Protein AF-A0A6V7TT77-F1 (afdb_monomer)

pLDDT: mean 76.3, std 15.0, range [29.64, 92.88]

Secondary structure (DSSP, 8-state):
-----------EEEEEEESPPPS----------EEEEEETTS--EEEEES-HHHHHHHTHHHHHHHHHHTT-SSSSTTS---PPP--TTS-PPPHHHHHHHHHHHHHHHHHHHHHS----TTS-HHHHHHHHHH-HHHHHHHHHHHTT-

Radius of gyration: 26.4 Å; Cα contacts (8 Å, |Δi|>4): 91; chains: 1; bounding box: 63×56×56 Å

Sequence (149 aa):
MYTEEYFYPRQFYIIKIGPKFGNDTQVDEIDIQYIVVTDASKLSLTVYAREAMLFFKKYNKEVMDFLREKGFGGKLFWNSPKPIYQGNDCDWPSEREVFARRVLKNYEHNKKEAARPTTNITQTPSEAFAEIMKNPQQAIQQLMQQNFN

Mean predicted aligned error: 15.68 Å

Organism: Meloidogyne enterolobii (NCBI:txid390850)

Structure (mmCIF, N/CA/C/O backbone):
data_AF-A0A6V7TT77-F1
#
_entry.id   AF-A0A6V7TT77-F1
#
loop_
_atom_site.group_PDB
_atom_site.id
_atom_site.type_symbol
_atom_site.label_atom_id
_atom_site.label_alt_id
_atom_site.label_comp_id
_atom_site.label_asym_id
_atom_site.label_entity_id
_atom_site.label_seq_id
_atom_site.pdbx_PDB_ins_code
_atom_site.Cartn_x
_atom_site.Cartn_y
_atom_site.Cartn_z
_atom_site.occupancy
_atom_site.B_iso_or_equiv
_atom_site.auth_seq_id
_atom_site.auth_comp_id
_atom_site.auth_asym_id
_atom_site.auth_atom_id
_atom_site.pdbx_PDB_model_num
ATOM 1 N N . MET A 1 1 ? 12.317 -0.403 -3.338 1.00 29.64 1 MET A N 1
ATOM 2 C CA . MET A 1 1 ? 13.145 -1.628 -3.312 1.00 29.64 1 MET A CA 1
ATOM 3 C C . MET A 1 1 ? 12.615 -2.581 -4.375 1.00 29.64 1 MET A C 1
ATOM 5 O O . MET A 1 1 ? 11.569 -3.178 -4.174 1.00 29.64 1 MET A O 1
ATOM 9 N N . TYR A 1 2 ? 13.276 -2.634 -5.532 1.00 34.88 2 TYR A N 1
ATOM 10 C CA . TYR A 1 2 ? 13.025 -3.632 -6.575 1.00 34.88 2 TYR A CA 1
ATOM 11 C C . TYR A 1 2 ? 14.181 -4.626 -6.502 1.00 34.88 2 TYR A C 1
ATOM 13 O O . TYR A 1 2 ? 15.273 -4.322 -6.969 1.00 34.88 2 TYR A O 1
ATOM 21 N N . THR A 1 3 ? 13.983 -5.758 -5.834 1.00 42.41 3 THR A N 1
ATOM 22 C CA . THR A 1 3 ? 14.979 -6.833 -5.786 1.00 42.41 3 THR A CA 1
ATOM 23 C C . THR A 1 3 ? 14.665 -7.836 -6.885 1.00 42.41 3 THR A C 1
ATOM 25 O O . THR A 1 3 ? 13.576 -8.407 -6.925 1.00 42.41 3 THR A O 1
ATOM 28 N N . GLU A 1 4 ? 15.615 -8.010 -7.798 1.00 49.09 4 GLU A N 1
ATOM 29 C CA . GLU A 1 4 ? 15.568 -8.906 -8.955 1.00 49.09 4 GLU A CA 1
ATOM 30 C C . GLU A 1 4 ? 15.755 -10.389 -8.583 1.00 49.09 4 GLU A C 1
ATOM 32 O O . GLU A 1 4 ? 16.522 -11.106 -9.219 1.00 49.09 4 GLU A O 1
ATOM 37 N N . GLU A 1 5 ? 15.053 -10.885 -7.568 1.00 44.53 5 GLU A N 1
ATOM 38 C CA . GLU A 1 5 ? 15.157 -12.291 -7.169 1.00 44.53 5 GLU A CA 1
ATOM 39 C C . GLU A 1 5 ? 13.934 -13.081 -7.632 1.00 44.53 5 GLU A C 1
ATOM 41 O O . GLU A 1 5 ? 12.814 -12.816 -7.205 1.00 44.53 5 GLU A O 1
ATOM 46 N N . TYR A 1 6 ? 14.184 -14.034 -8.538 1.00 43.12 6 TYR A N 1
ATOM 47 C CA . TYR A 1 6 ? 13.337 -15.174 -8.903 1.00 43.12 6 TYR A CA 1
ATOM 48 C C . TYR A 1 6 ? 11.823 -14.931 -8.815 1.00 43.12 6 TYR A C 1
ATOM 50 O O . TYR A 1 6 ? 11.177 -15.154 -7.791 1.00 43.12 6 TYR A O 1
ATOM 58 N N . PHE A 1 7 ? 11.244 -14.561 -9.957 1.00 43.94 7 PHE A N 1
ATOM 59 C CA . PHE A 1 7 ? 9.804 -14.471 -10.181 1.00 43.94 7 PHE A CA 1
ATOM 60 C C . PHE A 1 7 ? 9.162 -15.873 -10.194 1.00 43.94 7 PHE A C 1
ATOM 62 O O . PHE A 1 7 ? 8.643 -16.329 -11.206 1.00 43.94 7 PHE A O 1
ATOM 69 N N . TYR A 1 8 ? 9.180 -16.588 -9.068 1.00 47.91 8 TYR A N 1
ATOM 70 C CA . TYR A 1 8 ? 8.046 -17.456 -8.780 1.00 47.91 8 TYR A CA 1
ATOM 71 C C . TYR A 1 8 ? 6.896 -16.512 -8.445 1.00 47.91 8 TYR A C 1
ATOM 73 O O . TYR A 1 8 ? 7.074 -15.680 -7.549 1.00 47.91 8 TYR A O 1
ATOM 81 N N . PRO A 1 9 ? 5.749 -16.573 -9.144 1.00 58.09 9 PRO A N 1
ATOM 82 C CA . PRO A 1 9 ? 4.607 -15.749 -8.793 1.00 58.09 9 PRO A CA 1
ATOM 83 C C . PRO A 1 9 ? 4.169 -16.161 -7.388 1.00 58.09 9 PRO A C 1
ATOM 85 O O . PRO A 1 9 ? 3.432 -17.131 -7.210 1.00 58.09 9 PRO A O 1
ATOM 88 N N . ARG A 1 10 ? 4.678 -15.468 -6.361 1.00 59.69 10 ARG A N 1
ATOM 89 C CA . ARG A 1 10 ? 4.181 -15.629 -5.001 1.00 59.69 10 ARG A CA 1
ATOM 90 C C . ARG A 1 10 ? 2.700 -15.304 -5.082 1.00 59.69 10 ARG A C 1
ATOM 92 O O . ARG A 1 10 ? 2.317 -14.223 -5.520 1.00 59.69 10 ARG A O 1
ATOM 99 N N . GLN A 1 11 ? 1.870 -16.282 -4.744 1.00 71.75 11 GLN A N 1
ATOM 100 C CA . GLN A 1 11 ? 0.433 -16.081 -4.715 1.00 71.75 11 GLN A CA 1
ATOM 101 C C . GLN A 1 11 ? 0.132 -15.106 -3.581 1.00 71.75 11 GLN A C 1
ATOM 103 O O . GLN A 1 11 ? 0.439 -15.369 -2.415 1.00 71.75 11 GLN A O 1
ATOM 108 N N . PHE A 1 12 ? -0.426 -13.964 -3.956 1.00 81.81 12 PHE A N 1
ATOM 109 C CA . PHE A 1 12 ? -0.829 -12.915 -3.043 1.00 81.81 12 PHE A CA 1
ATOM 110 C C . PHE A 1 12 ? -2.352 -12.831 -3.033 1.00 81.81 12 PHE A C 1
ATOM 112 O O . PHE A 1 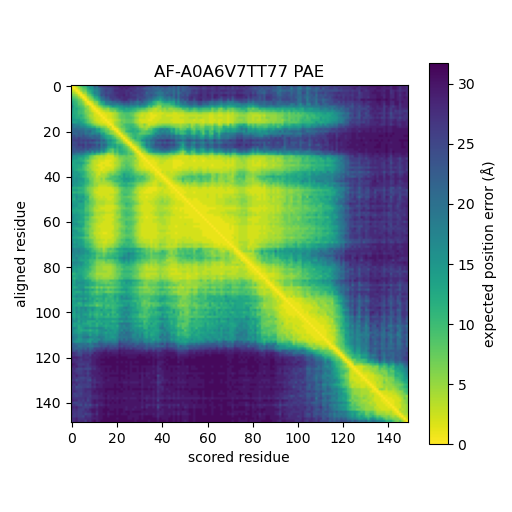12 ? -2.988 -12.857 -4.086 1.00 81.81 12 PHE A O 1
ATOM 119 N N . TYR A 1 13 ? -2.932 -12.710 -1.846 1.00 87.25 13 TYR A N 1
ATOM 120 C CA . TYR A 1 13 ? -4.369 -12.578 -1.653 1.00 87.25 13 TYR A CA 1
ATOM 121 C C . TYR A 1 13 ? -4.689 -11.162 -1.183 1.00 87.25 13 TYR A C 1
ATOM 123 O O . TYR A 1 13 ? -4.158 -10.695 -0.174 1.00 87.25 13 TYR A O 1
ATOM 131 N N . ILE A 1 14 ? -5.565 -10.472 -1.912 1.00 89.06 14 ILE A N 1
ATOM 132 C CA . ILE A 1 14 ? -6.069 -9.154 -1.518 1.00 89.06 14 ILE A CA 1
ATOM 133 C C . ILE A 1 14 ? -7.177 -9.373 -0.490 1.00 89.06 14 ILE A C 1
ATOM 135 O O . ILE A 1 14 ? -8.190 -9.998 -0.791 1.00 89.06 14 ILE A O 1
ATOM 139 N N . ILE A 1 15 ? -6.982 -8.865 0.726 1.00 90.19 15 ILE A N 1
ATOM 140 C CA . ILE A 1 15 ? -7.923 -9.061 1.842 1.00 90.19 15 ILE A CA 1
ATOM 141 C C . ILE A 1 15 ? -8.731 -7.808 2.173 1.00 90.19 15 ILE A C 1
ATOM 143 O O . ILE A 1 15 ? -9.779 -7.896 2.809 1.00 90.19 15 ILE A O 1
ATOM 147 N N . LYS A 1 16 ? -8.244 -6.634 1.764 1.00 90.06 16 LYS A N 1
ATOM 148 C CA . LYS A 1 16 ? -8.948 -5.363 1.917 1.00 90.06 16 LYS A CA 1
ATOM 149 C C . LYS A 1 16 ? -8.524 -4.412 0.812 1.00 90.06 16 LYS A C 1
ATOM 151 O O . LYS A 1 16 ? -7.349 -4.338 0.462 1.00 90.06 16 LYS A O 1
ATOM 156 N N . ILE A 1 17 ? -9.494 -3.668 0.312 1.00 90.00 17 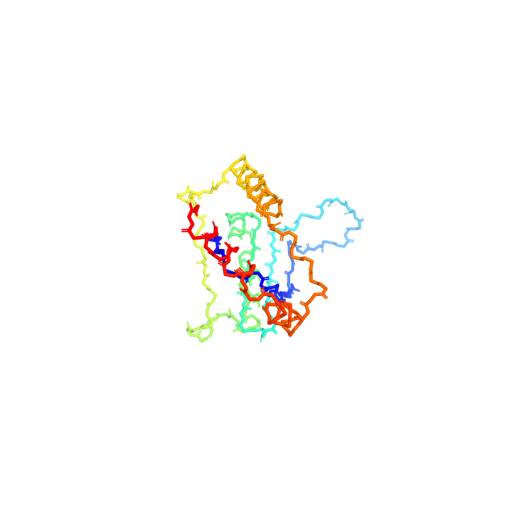ILE A N 1
ATOM 157 C CA . ILE A 1 17 ? -9.323 -2.586 -0.649 1.00 90.00 17 ILE A CA 1
ATOM 158 C C . ILE A 1 17 ? -10.026 -1.352 -0.093 1.00 90.00 17 ILE A C 1
ATOM 160 O O . ILE A 1 17 ? -11.004 -1.483 0.652 1.00 90.00 17 ILE A O 1
ATOM 164 N N . GLY A 1 18 ? -9.508 -0.167 -0.394 1.00 85.94 18 GLY A N 1
ATOM 165 C CA . GLY A 1 18 ? -10.138 1.072 0.032 1.00 85.94 18 GLY A CA 1
ATOM 166 C C . GLY A 1 18 ? -9.833 2.247 -0.890 1.00 85.94 18 GLY A C 1
ATOM 167 O O . GLY A 1 18 ? -8.875 2.181 -1.669 1.00 85.94 18 GLY A O 1
ATOM 168 N N . PRO A 1 19 ? -10.629 3.325 -0.792 1.00 79.75 19 PRO A N 1
ATOM 169 C CA . PRO A 1 19 ? -11.615 3.613 0.264 1.00 79.75 19 PRO A CA 1
ATOM 170 C C . PRO A 1 19 ? -12.951 2.845 0.135 1.00 79.75 19 PRO A C 1
ATOM 172 O O . PRO A 1 19 ? -13.213 2.210 -0.881 1.00 79.75 19 PRO A O 1
ATOM 175 N N . LYS A 1 20 ? -13.778 2.851 1.198 1.00 68.56 20 LYS A N 1
ATOM 176 C CA . LYS A 1 20 ? -15.104 2.199 1.208 1.00 68.56 20 LYS A CA 1
ATOM 177 C C . LYS A 1 20 ? -15.999 2.804 0.123 1.00 68.56 20 LYS A C 1
ATOM 179 O O . LYS A 1 20 ? -16.170 4.019 0.085 1.00 68.56 20 LYS A O 1
ATOM 184 N N . PHE A 1 21 ? -16.593 1.949 -0.701 1.00 64.44 21 PHE A N 1
ATOM 185 C CA . PHE A 1 21 ? -17.542 2.351 -1.735 1.00 64.44 21 PHE A CA 1
ATOM 186 C C . PHE A 1 21 ? -18.873 2.764 -1.095 1.00 64.44 21 PHE A C 1
ATOM 188 O O . PHE A 1 21 ? -19.382 2.063 -0.218 1.00 64.44 21 PHE A O 1
ATOM 195 N N . GLY A 1 22 ? -19.410 3.917 -1.499 1.00 60.19 22 GLY A N 1
ATOM 196 C CA . GLY A 1 22 ? -20.797 4.274 -1.206 1.00 60.19 22 GLY A CA 1
ATOM 197 C C . GLY A 1 22 ? -21.763 3.387 -1.997 1.00 60.19 22 GLY A C 1
ATOM 198 O O . GLY A 1 22 ? -21.368 2.752 -2.970 1.00 60.19 22 GLY A O 1
ATOM 199 N N . ASN A 1 23 ? -23.034 3.355 -1.591 1.00 60.12 23 ASN A N 1
ATOM 200 C CA . ASN A 1 23 ? -24.093 2.635 -2.314 1.00 60.12 23 ASN A CA 1
ATOM 201 C C . ASN A 1 23 ? -24.493 3.309 -3.643 1.00 60.12 23 ASN A C 1
ATOM 203 O O . ASN A 1 23 ? -25.394 2.816 -4.320 1.00 60.12 23 ASN A O 1
ATOM 207 N N . ASP A 1 24 ? -23.864 4.427 -4.009 1.00 64.38 24 ASP A N 1
ATOM 208 C CA . ASP A 1 24 ? -24.138 5.108 -5.266 1.00 64.38 24 ASP A CA 1
ATOM 209 C C . ASP A 1 24 ? -23.543 4.311 -6.429 1.00 64.38 24 ASP A C 1
ATOM 211 O O . ASP A 1 24 ? -22.334 4.190 -6.595 1.00 64.38 24 ASP A O 1
ATOM 215 N N . THR A 1 25 ? -24.429 3.769 -7.259 1.00 57.47 25 THR A N 1
ATOM 216 C CA . THR A 1 25 ? -24.144 3.029 -8.498 1.00 57.47 25 THR A CA 1
ATOM 217 C C . THR A 1 25 ? -23.602 3.904 -9.636 1.00 57.47 25 THR A C 1
ATOM 219 O O . THR A 1 25 ? -23.658 3.502 -10.798 1.00 57.47 25 THR A O 1
ATOM 222 N N . GLN A 1 26 ? -23.089 5.100 -9.342 1.00 57.69 26 GLN A N 1
ATOM 223 C CA . GLN A 1 26 ? -22.394 5.900 -10.343 1.00 57.69 26 GLN A CA 1
ATOM 224 C C . GLN A 1 26 ? -20.973 5.357 -10.469 1.00 57.69 26 GLN A C 1
ATOM 226 O O . GLN A 1 26 ? -20.176 5.404 -9.535 1.00 57.69 26 GLN A O 1
ATOM 231 N N . VAL A 1 27 ? -20.691 4.771 -11.632 1.00 56.47 27 VAL A N 1
ATOM 232 C CA . VAL A 1 27 ? -19.381 4.245 -12.043 1.00 56.47 27 VAL A CA 1
ATOM 233 C C . VAL A 1 27 ? -18.455 5.421 -12.380 1.00 56.47 27 VAL A C 1
ATOM 235 O O . VAL A 1 27 ? -17.822 5.454 -13.429 1.00 56.47 27 VAL A O 1
ATOM 238 N N . ASP A 1 28 ? -18.409 6.421 -11.508 1.00 53.56 28 ASP A N 1
ATOM 239 C CA . ASP A 1 28 ? -17.441 7.497 -11.602 1.00 53.56 28 ASP A CA 1
ATOM 240 C C . ASP A 1 28 ? -16.156 6.958 -10.974 1.00 53.56 28 ASP A C 1
ATOM 242 O O . ASP A 1 28 ? -16.093 6.695 -9.776 1.00 53.56 28 ASP A O 1
ATOM 246 N N . GLU A 1 29 ? -15.192 6.655 -11.845 1.00 58.88 29 GLU A N 1
ATOM 247 C CA . GLU A 1 29 ? -13.782 6.359 -11.569 1.00 58.88 29 GLU A CA 1
ATOM 248 C C . GLU A 1 29 ? -13.486 5.832 -10.155 1.00 58.88 29 GLU A C 1
ATOM 250 O O . GLU A 1 29 ? -13.174 6.574 -9.225 1.00 58.88 29 GLU A O 1
ATOM 255 N N . ILE A 1 30 ? -13.549 4.506 -10.002 1.00 60.88 30 ILE A N 1
ATOM 256 C CA . ILE A 1 30 ? -13.201 3.813 -8.759 1.00 60.88 30 ILE A CA 1
ATOM 257 C C . ILE A 1 30 ? -11.725 4.081 -8.415 1.00 60.88 30 ILE A C 1
ATOM 259 O O . ILE A 1 30 ? -10.811 3.379 -8.859 1.00 60.88 30 ILE A O 1
ATOM 263 N N . ASP A 1 31 ? -11.493 5.093 -7.585 1.00 75.25 31 ASP A N 1
ATOM 264 C CA . ASP A 1 31 ? -10.160 5.514 -7.174 1.00 75.25 31 ASP A CA 1
ATOM 265 C C . ASP A 1 31 ? -9.673 4.709 -5.960 1.00 75.25 31 ASP A C 1
ATOM 267 O O . ASP A 1 31 ? -9.803 5.095 -4.796 1.00 75.25 31 ASP A O 1
ATOM 271 N N . ILE A 1 32 ? -9.143 3.517 -6.241 1.00 85.44 32 ILE A N 1
ATOM 272 C CA . ILE A 1 32 ? -8.553 2.626 -5.234 1.00 85.44 32 ILE A CA 1
ATOM 273 C C . ILE A 1 32 ? -7.259 3.243 -4.709 1.00 85.44 32 ILE A C 1
ATOM 275 O O . ILE A 1 32 ? -6.240 3.225 -5.394 1.00 85.44 32 ILE A O 1
ATOM 279 N N . GLN A 1 33 ? -7.262 3.699 -3.464 1.00 90.50 33 GLN A N 1
ATOM 280 C CA . GLN A 1 33 ? -6.124 4.386 -2.856 1.00 90.50 33 GLN A CA 1
ATOM 281 C C . GLN A 1 33 ? -5.153 3.450 -2.141 1.00 90.50 33 GLN A C 1
ATOM 283 O O . GLN A 1 33 ? -3.953 3.727 -2.082 1.00 90.50 33 GLN A O 1
ATOM 288 N N . TYR A 1 34 ? -5.649 2.339 -1.596 1.00 92.31 34 TYR A N 1
ATOM 289 C CA . TYR A 1 34 ? -4.811 1.362 -0.911 1.00 92.31 34 TYR A CA 1
ATOM 290 C C . TYR A 1 34 ? -5.360 -0.059 -1.020 1.00 92.31 34 TYR A C 1
ATOM 292 O O . TYR A 1 34 ? -6.563 -0.285 -1.176 1.00 92.31 34 TYR A O 1
ATOM 300 N N . ILE A 1 35 ? -4.457 -1.025 -0.879 1.00 92.81 35 ILE A N 1
ATOM 301 C CA . ILE A 1 35 ? -4.763 -2.450 -0.780 1.00 92.81 35 ILE A CA 1
ATOM 302 C C . ILE A 1 35 ? -3.984 -3.065 0.380 1.00 92.81 35 ILE A C 1
ATOM 304 O O . ILE A 1 35 ? -2.838 -2.704 0.652 1.00 92.81 35 ILE A O 1
ATOM 308 N N . VAL A 1 36 ? -4.608 -4.020 1.057 1.00 92.44 36 VAL A N 1
ATOM 309 C CA . VAL A 1 36 ? -3.951 -4.879 2.040 1.00 92.44 36 VAL A CA 1
ATOM 310 C C . VAL A 1 36 ? -3.860 -6.270 1.444 1.00 92.44 36 VAL A C 1
ATOM 312 O O . VAL A 1 36 ? -4.863 -6.853 1.022 1.00 92.44 36 VAL A O 1
ATOM 315 N N . VAL A 1 37 ? -2.641 -6.780 1.408 1.00 91.75 37 VAL A N 1
ATOM 316 C CA . VAL A 1 37 ? -2.276 -8.017 0.738 1.00 91.75 37 VAL A CA 1
ATOM 317 C C . VAL A 1 37 ? -1.659 -8.964 1.754 1.00 91.75 37 VAL A C 1
ATOM 319 O O . VAL A 1 37 ? -0.867 -8.551 2.600 1.00 91.75 37 VAL A O 1
ATOM 322 N N . THR A 1 38 ? -2.015 -10.238 1.660 1.00 89.06 38 THR A N 1
ATOM 323 C CA . THR A 1 38 ? -1.392 -11.318 2.422 1.00 89.06 38 THR A CA 1
ATOM 324 C C . THR A 1 38 ? -0.757 -12.331 1.486 1.00 89.06 38 THR A C 1
ATOM 326 O O . THR A 1 38 ? -1.156 -12.466 0.329 1.00 89.06 38 THR A O 1
ATOM 329 N N . ASP A 1 39 ? 0.254 -13.032 1.972 1.00 84.88 39 ASP A N 1
ATOM 330 C CA . ASP A 1 39 ? 0.860 -14.143 1.256 1.00 84.88 39 ASP A CA 1
ATOM 331 C C . ASP A 1 39 ? 0.038 -15.435 1.422 1.00 84.88 39 ASP A C 1
ATOM 333 O O . ASP A 1 39 ? -0.866 -15.522 2.255 1.00 84.88 39 ASP A O 1
ATOM 337 N N . ALA A 1 40 ? 0.359 -16.469 0.644 1.00 81.69 40 ALA A N 1
ATOM 338 C CA . ALA A 1 40 ? -0.360 -17.742 0.700 1.00 81.69 40 ALA A CA 1
ATOM 339 C C . ALA A 1 40 ? -0.338 -18.422 2.078 1.00 81.69 40 ALA A C 1
ATOM 341 O O . ALA A 1 40 ? -1.305 -19.096 2.436 1.00 81.69 40 ALA A O 1
ATOM 342 N N . SER A 1 41 ? 0.722 -18.225 2.869 1.00 79.94 41 SER A N 1
ATOM 343 C CA . SER A 1 41 ? 0.807 -18.791 4.218 1.00 79.94 41 SER A CA 1
ATOM 344 C C . SER A 1 41 ? 0.054 -17.971 5.271 1.00 79.94 41 SER A C 1
ATOM 346 O O . SER A 1 41 ? -0.094 -18.425 6.403 1.00 79.94 41 SER A O 1
ATOM 348 N N . LYS A 1 42 ? -0.462 -16.785 4.906 1.00 75.00 42 LYS A N 1
ATOM 349 C CA . LYS A 1 42 ? -1.123 -15.820 5.801 1.00 75.00 42 LYS A CA 1
ATOM 350 C C . LYS A 1 42 ? -0.256 -15.380 6.989 1.00 75.00 42 LYS A C 1
ATOM 352 O O . LYS A 1 42 ? -0.783 -14.912 7.997 1.00 75.00 42 LYS A O 1
ATOM 357 N N . LEU A 1 43 ? 1.063 -15.540 6.885 1.00 78.56 43 LEU A N 1
ATOM 358 C CA . LEU A 1 43 ? 2.016 -15.185 7.939 1.00 78.56 43 LEU A CA 1
ATOM 359 C C . LEU A 1 43 ? 2.443 -13.720 7.857 1.00 78.56 43 LEU A C 1
ATOM 361 O O . LEU A 1 43 ? 2.872 -13.147 8.856 1.00 78.56 43 LEU A O 1
ATOM 365 N N . SER A 1 44 ? 2.328 -13.109 6.680 1.00 81.69 44 SER A N 1
ATOM 366 C CA . SER A 1 44 ? 2.727 -11.730 6.441 1.00 81.69 44 SER A CA 1
ATOM 367 C C . SER A 1 44 ? 1.590 -10.912 5.838 1.00 81.69 44 SER A C 1
ATOM 369 O O . SER A 1 44 ? 0.800 -11.386 5.014 1.00 81.69 44 SER A O 1
ATOM 371 N N . LEU A 1 45 ? 1.523 -9.650 6.258 1.00 87.44 45 LEU A N 1
ATOM 372 C CA . LEU A 1 45 ? 0.660 -8.638 5.668 1.00 87.44 45 LEU A CA 1
ATOM 373 C C . LEU A 1 45 ? 1.506 -7.498 5.134 1.00 87.44 45 LEU A C 1
ATOM 375 O O . LEU A 1 45 ? 2.405 -7.003 5.810 1.00 87.44 45 LEU A O 1
ATOM 379 N N . THR A 1 46 ? 1.182 -7.072 3.921 1.00 90.19 46 THR A N 1
ATOM 380 C CA . THR A 1 46 ? 1.768 -5.896 3.290 1.00 90.19 46 THR A CA 1
ATOM 381 C C . THR A 1 46 ? 0.653 -4.947 2.884 1.00 90.19 46 THR A C 1
ATOM 383 O O . THR A 1 46 ? -0.355 -5.356 2.308 1.00 90.19 46 THR A O 1
ATOM 386 N N . VAL A 1 47 ? 0.830 -3.669 3.203 1.00 92.12 47 VAL A N 1
ATOM 387 C CA . VAL A 1 47 ? -0.088 -2.601 2.808 1.00 92.12 47 VAL A CA 1
ATOM 388 C C . VAL A 1 47 ? 0.567 -1.820 1.681 1.00 92.12 47 VAL A C 1
ATOM 390 O O . VAL A 1 47 ? 1.672 -1.307 1.849 1.00 92.12 47 VAL A O 1
ATOM 393 N N . TYR A 1 48 ? -0.120 -1.719 0.549 1.00 91.88 48 TYR A N 1
ATOM 394 C CA . TYR A 1 48 ? 0.289 -0.868 -0.562 1.00 91.88 48 TYR A CA 1
ATOM 395 C C . TYR A 1 48 ? -0.656 0.322 -0.660 1.00 91.88 48 TYR A C 1
ATOM 397 O O . TYR A 1 48 ? -1.872 0.171 -0.543 1.00 91.88 48 TYR A O 1
ATOM 405 N N . ALA A 1 49 ? -0.091 1.497 -0.904 1.00 91.69 49 ALA A N 1
ATOM 406 C CA . ALA A 1 49 ? -0.823 2.733 -1.127 1.00 91.69 49 ALA A CA 1
ATOM 407 C C . ALA A 1 49 ? -0.367 3.364 -2.445 1.00 91.69 49 ALA A C 1
ATOM 409 O O . ALA A 1 49 ? 0.806 3.241 -2.799 1.00 91.69 49 ALA A O 1
ATOM 410 N N . ARG A 1 50 ? -1.277 4.046 -3.152 1.00 88.56 50 ARG A N 1
ATOM 411 C CA . ARG A 1 50 ? -0.925 4.826 -4.351 1.00 88.56 50 ARG A CA 1
ATOM 412 C C . ARG A 1 50 ? -0.031 6.008 -4.006 1.00 88.56 50 ARG A C 1
ATOM 414 O O . ARG A 1 50 ? 0.991 6.216 -4.645 1.00 88.56 50 ARG A O 1
ATOM 421 N N . GLU A 1 51 ? -0.417 6.751 -2.974 1.00 87.88 51 GLU A N 1
ATOM 422 C CA . GLU A 1 51 ? 0.315 7.911 -2.482 1.00 87.88 51 GLU A CA 1
ATOM 423 C C . GLU A 1 51 ? 0.542 7.772 -0.972 1.00 87.88 51 GLU A C 1
ATOM 425 O O . GLU A 1 51 ? -0.405 7.712 -0.182 1.00 87.88 51 GLU A O 1
ATOM 430 N N . ALA A 1 52 ? 1.811 7.719 -0.558 1.00 88.81 52 ALA A N 1
ATOM 431 C CA . ALA A 1 52 ? 2.177 7.484 0.837 1.00 88.81 52 ALA A CA 1
ATOM 432 C C . ALA A 1 52 ? 1.692 8.610 1.766 1.00 88.81 52 ALA A C 1
ATOM 434 O O . ALA A 1 52 ? 1.104 8.339 2.814 1.00 88.81 52 ALA A O 1
ATOM 435 N N . MET A 1 53 ? 1.878 9.873 1.372 1.00 88.00 53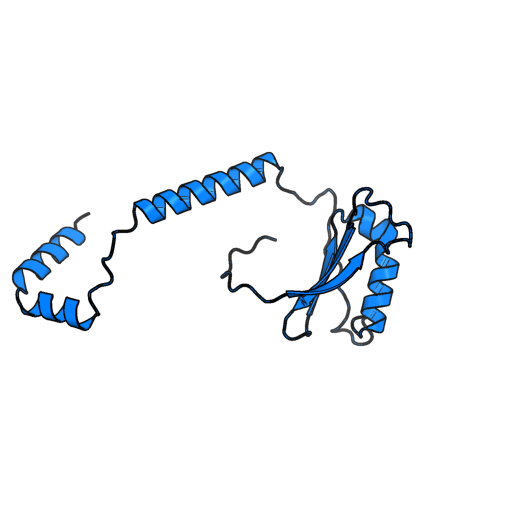 MET A N 1
ATOM 436 C CA . MET A 1 53 ? 1.505 11.031 2.192 1.00 88.00 53 MET A CA 1
ATOM 437 C C . MET A 1 53 ? -0.009 11.107 2.423 1.00 88.00 53 MET A C 1
ATOM 439 O O . MET A 1 53 ? -0.468 11.257 3.560 1.00 88.00 53 MET A O 1
ATOM 443 N N . LEU A 1 54 ? -0.800 10.936 1.360 1.00 90.19 54 LEU A N 1
ATOM 444 C CA . LEU A 1 54 ? -2.258 10.877 1.449 1.00 90.19 54 LEU A CA 1
ATOM 445 C C . LEU A 1 54 ? -2.729 9.710 2.325 1.00 90.19 54 LEU A C 1
ATOM 447 O O . LEU A 1 54 ? -3.632 9.883 3.150 1.00 90.19 54 LEU A O 1
ATOM 451 N N . PHE A 1 55 ? -2.096 8.543 2.187 1.00 92.19 55 PHE A N 1
ATOM 452 C CA . PHE A 1 55 ? -2.403 7.364 2.988 1.00 92.19 55 PHE A CA 1
ATOM 453 C C . PHE A 1 55 ? -2.200 7.608 4.481 1.00 92.19 55 PHE A C 1
ATOM 455 O O . PHE A 1 55 ? -3.124 7.382 5.270 1.00 92.19 55 PHE A O 1
ATOM 462 N N . PHE A 1 56 ? -1.031 8.124 4.871 1.00 90.69 56 PHE A N 1
ATOM 463 C CA . PHE A 1 56 ? -0.733 8.401 6.274 1.00 90.69 56 PHE A CA 1
ATOM 464 C C . PHE A 1 56 ? -1.675 9.446 6.879 1.00 90.69 56 PHE A C 1
ATOM 466 O O . PHE A 1 56 ? -2.043 9.334 8.049 1.00 90.69 56 PHE A O 1
ATOM 473 N N . LYS A 1 57 ? -2.130 10.407 6.066 1.00 91.44 57 LYS A N 1
ATOM 474 C CA . LYS A 1 57 ? -3.064 11.456 6.482 1.00 91.44 57 LYS A CA 1
ATOM 475 C C . LYS A 1 57 ? -4.509 10.970 6.642 1.00 91.44 57 LYS A C 1
ATOM 477 O O . LYS A 1 57 ? -5.171 11.388 7.588 1.00 91.44 57 LYS A O 1
ATOM 482 N N . LYS A 1 58 ? -5.025 10.145 5.721 1.00 92.25 58 LYS A N 1
ATOM 483 C CA . LYS A 1 58 ? -6.462 9.800 5.659 1.00 92.25 58 LYS A CA 1
ATOM 484 C C . LYS A 1 58 ? -6.797 8.365 6.065 1.00 92.25 58 LYS A C 1
ATOM 486 O O . LYS A 1 58 ? -7.814 8.151 6.716 1.00 92.25 58 LYS A O 1
ATOM 491 N N . TYR A 1 59 ? -5.975 7.388 5.688 1.00 92.44 59 TYR A N 1
ATOM 492 C CA . TYR A 1 59 ? -6.348 5.964 5.727 1.00 92.44 59 TYR A CA 1
ATOM 493 C C . TYR A 1 59 ? -5.593 5.148 6.779 1.00 92.44 59 TYR A C 1
ATOM 495 O O . TYR A 1 59 ? -6.043 4.069 7.159 1.00 92.44 59 TYR A O 1
ATOM 503 N N . ASN A 1 60 ? -4.485 5.673 7.305 1.00 92.06 60 ASN A N 1
ATOM 504 C CA . ASN A 1 60 ? -3.638 4.967 8.265 1.00 92.06 60 ASN A CA 1
ATOM 505 C C . ASN A 1 60 ? -4.405 4.438 9.480 1.00 92.06 60 ASN A C 1
ATOM 507 O O . ASN A 1 60 ? -4.255 3.275 9.837 1.00 92.06 60 ASN A O 1
ATOM 511 N N . LYS A 1 61 ? -5.272 5.255 10.088 1.00 92.88 61 LYS A N 1
ATOM 512 C CA . LYS A 1 61 ? -6.051 4.828 11.258 1.00 92.88 61 LYS A CA 1
ATOM 513 C C . LYS A 1 61 ? -6.947 3.627 10.943 1.00 92.88 61 LYS A C 1
ATOM 515 O O . LYS A 1 61 ? -6.896 2.635 11.659 1.00 92.88 61 LYS A O 1
ATOM 520 N N . GLU A 1 62 ? -7.715 3.698 9.855 1.00 92.44 62 GLU A N 1
ATOM 521 C CA . GLU A 1 62 ? -8.616 2.616 9.438 1.00 92.44 62 GLU A CA 1
ATOM 522 C C . GLU A 1 62 ? -7.846 1.313 9.188 1.00 92.44 62 GLU A C 1
ATOM 524 O O . GLU A 1 62 ? -8.260 0.241 9.629 1.00 92.44 62 GLU A O 1
ATOM 529 N N . VAL A 1 63 ? -6.714 1.400 8.486 1.00 92.50 63 VAL A N 1
ATOM 530 C CA . VAL A 1 63 ? -5.905 0.222 8.170 1.00 92.50 63 VAL A CA 1
ATOM 531 C C . VAL A 1 63 ? -5.265 -0.352 9.426 1.00 92.50 63 VAL A C 1
ATOM 533 O O . VAL A 1 63 ? -5.318 -1.560 9.624 1.00 92.50 63 VAL A O 1
ATOM 536 N N . MET A 1 64 ? -4.724 0.480 10.311 1.00 91.88 64 MET A N 1
ATOM 537 C CA . MET A 1 64 ? -4.141 0.023 11.574 1.00 91.88 64 MET A CA 1
ATOM 538 C C . MET A 1 64 ? -5.182 -0.631 12.489 1.00 91.88 64 MET A C 1
ATOM 540 O O . MET A 1 64 ? -4.886 -1.642 13.125 1.00 91.88 64 MET A O 1
ATOM 544 N N . ASP A 1 65 ? -6.411 -0.112 12.515 1.00 92.62 65 ASP A N 1
ATOM 545 C CA . ASP A 1 65 ? -7.524 -0.730 13.237 1.00 92.62 65 ASP A CA 1
ATOM 546 C C . ASP A 1 65 ? -7.882 -2.102 12.652 1.00 92.62 65 ASP A C 1
ATOM 548 O O . ASP A 1 65 ? -8.016 -3.071 13.401 1.00 92.62 65 ASP A O 1
ATOM 552 N N . PHE A 1 66 ? -7.932 -2.217 11.322 1.00 91.94 66 PHE A N 1
ATOM 553 C CA . PHE A 1 66 ? -8.129 -3.494 10.634 1.00 91.94 66 PHE A CA 1
ATOM 554 C C . PHE A 1 66 ? -7.002 -4.498 10.930 1.00 91.94 66 PHE A C 1
ATOM 556 O O . PHE A 1 66 ? -7.278 -5.643 11.287 1.00 91.94 66 PHE A O 1
ATOM 563 N N . LEU A 1 67 ? -5.733 -4.086 10.829 1.00 90.44 67 LEU A N 1
ATOM 564 C CA . LEU A 1 67 ? -4.585 -4.949 11.132 1.00 90.44 67 LEU A CA 1
ATOM 565 C C . LEU A 1 67 ? -4.639 -5.436 12.582 1.00 90.44 67 LEU A C 1
ATOM 567 O O . LEU A 1 67 ? -4.417 -6.617 12.849 1.00 90.44 67 LEU A O 1
ATOM 571 N N . ARG A 1 68 ? -5.007 -4.551 13.513 1.00 89.69 68 ARG A N 1
ATOM 572 C CA . ARG A 1 68 ? -5.175 -4.882 14.929 1.00 89.69 68 ARG A CA 1
ATOM 573 C C . ARG A 1 68 ? -6.282 -5.899 15.171 1.00 89.69 68 ARG A C 1
ATOM 575 O O . ARG A 1 68 ? -6.048 -6.856 15.905 1.00 89.69 68 ARG A O 1
ATOM 582 N N . GLU A 1 69 ? -7.438 -5.736 14.534 1.00 90.25 69 GLU A N 1
ATOM 583 C CA . GLU A 1 69 ? -8.543 -6.700 14.601 1.00 90.25 69 GLU A CA 1
ATOM 584 C C . GLU A 1 69 ? -8.129 -8.079 14.063 1.00 90.25 69 GLU A C 1
ATOM 586 O O . GLU A 1 69 ? -8.485 -9.106 14.636 1.00 90.25 69 GLU A O 1
ATOM 591 N N . LYS A 1 70 ? -7.319 -8.115 12.997 1.00 87.31 70 LYS A N 1
ATOM 592 C CA . LYS A 1 70 ? -6.808 -9.364 12.409 1.00 87.31 70 LYS A CA 1
ATOM 593 C C . LYS A 1 70 ? -5.600 -9.958 13.142 1.00 87.31 70 LYS A C 1
ATOM 595 O O . LYS A 1 70 ? -5.058 -10.959 12.689 1.00 87.31 70 LYS A O 1
ATOM 600 N N . GLY A 1 71 ? -5.194 -9.384 14.277 1.00 85.75 71 GLY A N 1
ATOM 601 C CA . GLY A 1 71 ? -4.118 -9.905 15.126 1.00 85.75 71 GLY A CA 1
ATOM 602 C C . GLY A 1 71 ? -2.723 -9.355 14.821 1.00 85.75 71 GLY A C 1
ATOM 603 O O . GLY A 1 71 ? -1.790 -9.659 15.557 1.00 85.75 71 GLY A O 1
ATOM 604 N N . PHE A 1 72 ? -2.584 -8.484 13.822 1.00 84.94 72 PHE A N 1
ATOM 605 C CA . PHE A 1 72 ? -1.343 -7.816 13.400 1.00 84.94 72 PHE A CA 1
ATOM 606 C C . PHE A 1 72 ? -1.207 -6.416 14.017 1.00 84.94 72 PHE A C 1
ATOM 608 O O . PHE A 1 72 ? -0.721 -5.485 13.385 1.00 84.94 72 PHE A O 1
ATOM 615 N N . GLY A 1 73 ? -1.720 -6.228 15.235 1.00 79.62 73 GLY A N 1
ATOM 616 C CA . GLY A 1 73 ? -1.781 -4.928 15.916 1.00 79.62 73 GLY A CA 1
ATOM 617 C C . GLY A 1 73 ? -0.654 -4.661 16.906 1.00 79.62 73 GLY A C 1
ATOM 618 O O . GLY A 1 73 ? -0.777 -3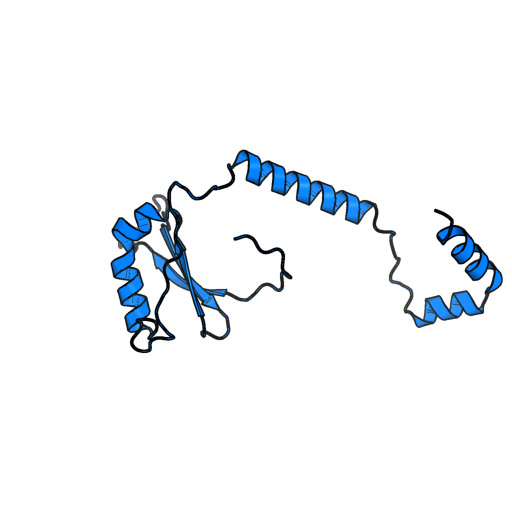.734 17.699 1.00 79.62 73 GLY A O 1
ATOM 619 N N . GLY A 1 74 ? 0.386 -5.496 16.944 1.00 78.88 74 GLY A N 1
ATOM 620 C CA . GLY A 1 74 ? 1.499 -5.316 17.876 1.00 78.88 74 GLY A CA 1
ATOM 621 C C . GLY A 1 74 ? 1.216 -5.691 19.329 1.00 78.88 74 GLY A C 1
ATOM 622 O O . GLY A 1 74 ? 1.935 -5.256 20.223 1.00 78.88 74 GLY A O 1
ATOM 623 N N . LYS A 1 75 ? 0.203 -6.534 19.594 1.00 78.75 75 LYS A N 1
ATOM 624 C CA . LYS A 1 75 ? -0.003 -7.121 20.937 1.00 78.75 75 LYS A CA 1
ATOM 625 C C . LYS A 1 75 ? 1.219 -7.937 21.390 1.00 78.75 75 LYS A C 1
ATOM 627 O O . LYS A 1 75 ? 1.487 -8.054 22.579 1.00 78.75 75 LYS A O 1
ATOM 632 N N . LEU A 1 76 ? 1.953 -8.487 20.424 1.00 80.56 76 LEU A N 1
ATOM 633 C CA . LEU A 1 76 ? 3.255 -9.121 20.590 1.00 80.56 76 LEU A CA 1
ATOM 634 C C . LEU A 1 76 ? 4.294 -8.270 19.849 1.00 80.56 76 LEU A C 1
ATOM 636 O O . LEU A 1 76 ? 4.045 -7.861 18.717 1.00 80.56 76 LEU A O 1
ATOM 640 N N . PHE A 1 77 ? 5.464 -8.044 20.453 1.00 78.00 77 PHE A N 1
ATOM 641 C CA . PHE A 1 77 ? 6.503 -7.139 19.926 1.00 78.00 77 PHE A CA 1
ATOM 642 C C . PHE A 1 77 ? 7.027 -7.510 18.525 1.00 78.00 77 PHE A C 1
ATOM 644 O O . PHE A 1 77 ? 7.559 -6.660 17.813 1.00 78.00 77 PHE A O 1
ATOM 651 N N . TRP A 1 78 ? 6.885 -8.777 18.132 1.00 77.56 78 TRP A N 1
ATOM 652 C CA . TRP A 1 78 ? 7.318 -9.313 16.841 1.00 77.56 78 TRP A CA 1
ATOM 653 C C . TRP A 1 78 ? 6.215 -9.304 15.772 1.00 77.56 78 TRP A C 1
ATOM 655 O O . TRP A 1 78 ? 6.512 -9.529 14.605 1.00 77.56 78 TRP A O 1
ATOM 665 N N . ASN A 1 79 ? 4.964 -9.005 16.145 1.00 83.62 79 ASN A N 1
ATOM 666 C CA . ASN A 1 79 ? 3.812 -8.937 15.239 1.00 83.62 79 ASN A CA 1
ATOM 667 C C . ASN A 1 79 ? 3.211 -7.519 15.197 1.00 83.62 79 ASN A C 1
ATOM 669 O O . ASN A 1 79 ? 1.994 -7.314 15.265 1.00 83.62 79 ASN A O 1
ATOM 673 N N . SER A 1 80 ? 4.101 -6.528 15.169 1.00 84.62 80 SER A N 1
ATOM 674 C CA . SER A 1 80 ? 3.756 -5.118 15.018 1.00 84.62 80 SER A CA 1
ATOM 675 C C . SER A 1 80 ? 3.954 -4.694 13.564 1.00 84.62 80 SER A C 1
ATOM 677 O O . SER A 1 80 ? 5.013 -4.974 12.993 1.00 84.62 80 SER A O 1
ATOM 679 N N . PRO A 1 81 ? 2.994 -3.973 12.966 1.00 88.06 81 PRO A N 1
ATOM 680 C CA . PRO A 1 81 ? 3.150 -3.447 11.625 1.00 88.06 81 PRO A CA 1
ATOM 681 C C . PRO A 1 81 ? 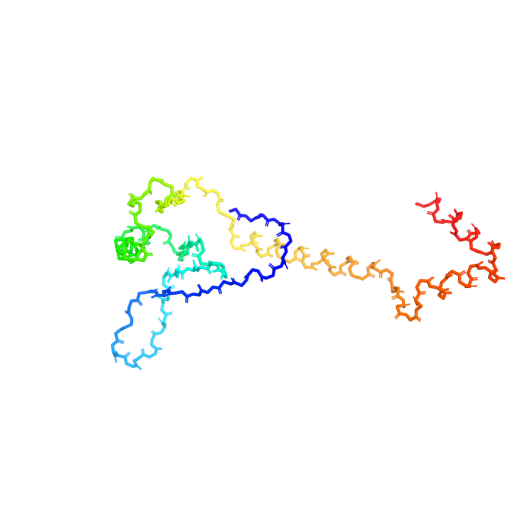4.221 -2.354 11.660 1.00 88.06 81 PRO A C 1
ATOM 683 O O . PRO A 1 81 ? 4.193 -1.462 12.511 1.00 88.06 81 PRO A O 1
ATOM 686 N N . LYS A 1 82 ? 5.195 -2.443 10.753 1.00 88.19 82 LYS A N 1
ATOM 687 C CA . LYS A 1 82 ? 6.285 -1.469 10.653 1.00 88.19 82 LYS A CA 1
ATOM 688 C C . LYS A 1 82 ? 6.062 -0.556 9.449 1.00 88.19 82 LYS A C 1
ATOM 690 O O . LYS A 1 82 ? 5.993 -1.067 8.331 1.00 88.19 82 LYS A O 1
ATOM 695 N N . PRO A 1 83 ? 5.960 0.771 9.644 1.00 88.56 83 PRO A N 1
ATOM 696 C CA . PRO A 1 83 ? 5.857 1.695 8.528 1.00 88.56 83 PRO A CA 1
ATOM 697 C C . PRO A 1 83 ? 7.184 1.742 7.768 1.00 88.56 83 PRO A C 1
ATOM 699 O O . PRO A 1 83 ? 8.259 1.810 8.364 1.00 88.56 83 PRO A O 1
ATOM 702 N N . ILE A 1 84 ? 7.095 1.723 6.442 1.00 88.56 84 ILE A N 1
ATOM 703 C CA . ILE A 1 84 ? 8.232 1.980 5.561 1.00 88.56 84 ILE A CA 1
ATOM 704 C C . ILE A 1 84 ? 8.271 3.484 5.313 1.00 88.56 84 ILE A C 1
ATOM 706 O O . ILE A 1 84 ? 7.257 4.073 4.938 1.00 88.56 84 ILE A O 1
ATOM 710 N N . TYR A 1 85 ? 9.427 4.100 5.543 1.00 88.38 85 TYR A N 1
ATOM 711 C CA . TYR A 1 85 ? 9.614 5.526 5.312 1.00 88.38 85 TYR A CA 1
ATOM 712 C C . TYR A 1 85 ? 9.524 5.860 3.814 1.00 88.38 85 TYR A C 1
ATOM 714 O O . TYR A 1 85 ? 10.066 5.140 2.976 1.00 88.38 85 TYR A O 1
ATOM 722 N N . GLN A 1 86 ? 8.788 6.925 3.494 1.00 86.38 86 GLN A N 1
ATOM 723 C CA . GLN A 1 86 ? 8.415 7.347 2.138 1.00 86.38 86 GLN A CA 1
ATOM 724 C C . GLN A 1 86 ? 8.442 8.885 2.060 1.00 86.38 86 GLN A C 1
ATOM 726 O O . GLN A 1 86 ? 7.418 9.525 1.824 1.00 86.38 86 GLN A O 1
ATOM 731 N N . GLY A 1 87 ? 9.590 9.484 2.385 1.00 83.12 87 GLY A N 1
ATOM 732 C CA . GLY A 1 87 ? 9.764 10.937 2.424 1.00 83.12 87 GLY A CA 1
ATOM 733 C C . GLY A 1 87 ? 10.136 11.559 1.077 1.00 83.12 87 GLY A C 1
ATOM 734 O O . GLY A 1 87 ? 10.382 10.862 0.095 1.00 83.12 87 GLY A O 1
ATOM 735 N N . ASN A 1 88 ? 10.207 12.891 1.047 1.00 83.19 88 ASN A N 1
ATOM 736 C CA . ASN A 1 88 ? 10.593 13.663 -0.144 1.00 83.19 88 ASN A CA 1
ATOM 737 C C . ASN A 1 88 ? 12.090 13.540 -0.482 1.00 83.19 88 ASN A C 1
ATOM 739 O O . ASN A 1 88 ? 12.516 13.927 -1.562 1.00 83.19 88 ASN A O 1
ATOM 743 N N . ASP A 1 89 ? 12.881 13.043 0.462 1.00 87.94 89 ASP A N 1
ATOM 744 C CA . ASP A 1 89 ? 14.294 12.695 0.329 1.00 87.94 89 ASP A CA 1
ATOM 745 C C . ASP A 1 89 ? 14.512 11.322 -0.327 1.00 87.94 89 ASP A C 1
ATOM 7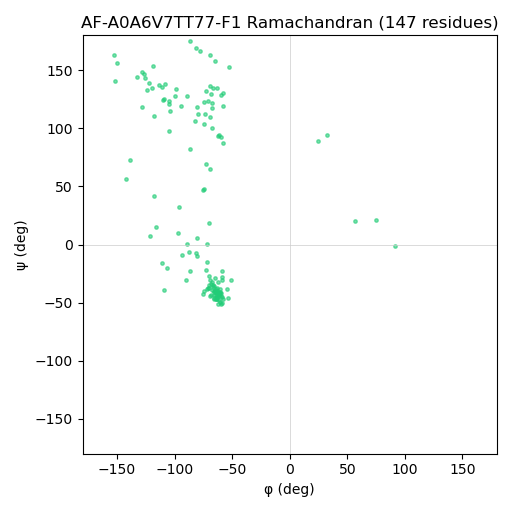47 O O . ASP A 1 89 ? 15.640 10.973 -0.668 1.00 87.94 89 ASP A O 1
ATOM 751 N N . CYS A 1 90 ? 13.450 10.533 -0.514 1.00 84.56 90 CYS A N 1
ATOM 752 C CA . CYS A 1 90 ? 13.534 9.292 -1.270 1.00 84.56 90 CYS A CA 1
ATOM 753 C C . CYS A 1 90 ? 13.643 9.595 -2.769 1.00 84.56 90 CYS A C 1
ATOM 755 O O . CYS A 1 90 ? 12.762 10.227 -3.352 1.00 84.56 90 CYS A O 1
ATOM 757 N N . ASP A 1 91 ? 14.709 9.094 -3.390 1.00 85.56 91 ASP A N 1
ATOM 758 C CA . ASP A 1 91 ? 14.904 9.176 -4.834 1.00 85.56 91 ASP A CA 1
ATOM 759 C C . ASP A 1 91 ? 13.974 8.181 -5.544 1.00 85.56 91 ASP A C 1
ATOM 761 O O . ASP A 1 91 ? 14.176 6.960 -5.509 1.00 85.56 91 ASP A O 1
ATOM 765 N N . TRP A 1 92 ? 12.900 8.710 -6.132 1.00 81.75 92 TRP A N 1
ATOM 766 C CA . TRP A 1 92 ? 11.938 7.933 -6.903 1.00 81.75 92 TRP A CA 1
ATOM 767 C C . TRP A 1 92 ? 12.229 8.083 -8.395 1.00 81.75 92 TRP A C 1
ATOM 769 O O . TRP A 1 92 ? 12.278 9.209 -8.894 1.00 81.75 92 TRP A O 1
ATOM 779 N N . PRO A 1 93 ? 12.364 6.970 -9.140 1.00 84.94 93 PRO A N 1
ATOM 780 C CA . PRO A 1 93 ? 12.636 7.044 -10.564 1.00 84.94 93 PRO A CA 1
ATOM 781 C C . PRO A 1 93 ? 11.470 7.724 -11.282 1.00 84.94 93 PRO A C 1
ATOM 783 O O . PRO A 1 93 ? 10.301 7.396 -11.059 1.00 84.94 93 PRO A O 1
ATOM 786 N N . SER A 1 94 ? 11.796 8.653 -12.177 1.00 85.94 94 SER A N 1
ATOM 787 C CA . SER A 1 94 ? 10.788 9.346 -12.986 1.00 85.94 94 SER A CA 1
ATOM 788 C C . SER A 1 94 ? 10.073 8.382 -13.940 1.00 85.94 94 SER A C 1
ATOM 790 O O . SER A 1 94 ? 10.626 7.355 -14.335 1.00 85.94 94 SER A O 1
ATOM 792 N N . GLU A 1 95 ? 8.867 8.727 -14.402 1.00 81.75 95 GLU A N 1
ATOM 793 C CA . GLU A 1 95 ? 8.135 7.902 -15.380 1.00 81.75 95 GLU A CA 1
ATOM 794 C C . GLU A 1 95 ? 8.956 7.622 -16.645 1.00 81.75 95 GLU A C 1
ATOM 796 O O . GLU A 1 95 ? 8.953 6.506 -17.165 1.00 81.75 95 GLU A O 1
ATOM 801 N N . ARG A 1 96 ? 9.715 8.623 -17.108 1.00 84.50 96 ARG A N 1
ATOM 802 C CA . ARG A 1 96 ? 10.603 8.502 -18.272 1.00 84.50 96 ARG A CA 1
ATOM 803 C C . ARG A 1 96 ? 11.717 7.498 -18.027 1.00 84.50 96 ARG A C 1
ATOM 805 O O . ARG A 1 96 ? 12.037 6.706 -18.908 1.00 84.50 96 ARG A O 1
ATOM 812 N N . GLU A 1 97 ? 12.287 7.514 -16.831 1.00 85.81 97 GLU A N 1
ATOM 813 C CA . GLU A 1 97 ? 13.326 6.574 -16.437 1.00 85.81 97 GLU A CA 1
ATOM 814 C C . GLU A 1 97 ? 12.774 5.154 -16.289 1.00 85.81 97 GLU A C 1
ATOM 816 O O . GLU A 1 97 ? 13.371 4.207 -16.800 1.00 85.81 97 GLU A O 1
ATOM 821 N N . VAL A 1 98 ? 11.609 4.991 -15.656 1.00 83.19 98 VAL A N 1
ATOM 822 C CA . VAL A 1 98 ? 10.932 3.692 -15.546 1.00 83.19 98 VAL A CA 1
ATOM 823 C C . VAL A 1 98 ? 10.616 3.136 -16.934 1.00 83.19 98 VAL A C 1
ATOM 825 O O . VAL A 1 98 ? 10.860 1.956 -17.194 1.00 83.19 98 VAL A O 1
ATOM 828 N N . PHE A 1 99 ? 10.113 3.977 -17.841 1.00 83.19 99 PHE A N 1
ATOM 829 C CA . PHE A 1 99 ? 9.851 3.598 -19.224 1.00 83.19 99 PHE A CA 1
ATOM 830 C C . PHE A 1 99 ? 11.135 3.186 -19.948 1.00 83.19 99 PHE A C 1
ATOM 832 O O . PHE A 1 99 ? 11.190 2.087 -20.496 1.00 83.19 99 PHE A O 1
ATOM 839 N N . ALA A 1 100 ? 12.188 4.007 -19.890 1.00 86.81 100 ALA A N 1
ATOM 840 C CA . ALA A 1 100 ? 13.472 3.702 -20.515 1.00 86.81 100 ALA A CA 1
ATOM 841 C C . ALA A 1 100 ? 14.054 2.381 -19.994 1.00 86.81 100 ALA A C 1
ATOM 843 O O . ALA A 1 100 ? 14.419 1.518 -20.789 1.00 86.81 100 ALA A O 1
ATOM 844 N N . ARG A 1 101 ? 14.056 2.164 -18.672 1.00 84.19 101 ARG A N 1
ATOM 845 C CA . ARG A 1 101 ? 14.515 0.909 -18.055 1.00 84.19 101 ARG A CA 1
ATOM 846 C C . ARG A 1 101 ? 13.692 -0.296 -18.526 1.00 84.19 101 ARG A C 1
ATOM 848 O O . ARG A 1 101 ? 14.273 -1.337 -18.817 1.00 84.19 101 ARG A O 1
ATOM 855 N N . ARG A 1 102 ? 12.362 -0.174 -18.649 1.00 83.75 102 ARG A N 1
ATOM 856 C CA . ARG A 1 102 ? 11.499 -1.252 -19.181 1.00 83.75 102 ARG A CA 1
ATOM 857 C C . ARG A 1 102 ? 11.787 -1.550 -20.650 1.00 83.75 102 ARG A C 1
ATOM 859 O O . ARG A 1 102 ? 11.907 -2.715 -21.014 1.00 83.75 102 ARG A O 1
ATOM 866 N N . VAL A 1 103 ? 11.913 -0.519 -21.483 1.00 87.88 103 VAL A N 1
ATOM 867 C CA . VAL A 1 103 ? 12.196 -0.676 -22.917 1.00 87.88 103 VAL A CA 1
ATOM 868 C C . VAL A 1 103 ? 13.570 -1.302 -23.132 1.00 87.88 103 VAL A C 1
ATOM 870 O O . VAL A 1 103 ? 13.678 -2.268 -23.883 1.00 87.88 103 VAL A O 1
ATOM 873 N N . LEU A 1 104 ? 14.598 -0.813 -22.436 1.00 85.19 104 LEU A N 1
ATOM 874 C CA . LEU A 1 104 ? 15.952 -1.363 -22.508 1.00 85.19 104 LEU A CA 1
ATOM 875 C C . LEU A 1 104 ? 15.988 -2.818 -22.036 1.00 85.19 104 LEU A C 1
ATOM 877 O O . LEU A 1 104 ? 16.542 -3.663 -22.731 1.00 85.19 104 LEU A O 1
ATOM 881 N N . LYS A 1 105 ? 15.317 -3.143 -20.925 1.00 86.75 105 LYS A N 1
ATOM 882 C CA . LYS A 1 105 ? 15.225 -4.522 -20.427 1.00 86.75 105 LYS A CA 1
ATOM 883 C C . LYS A 1 105 ? 14.534 -5.452 -21.427 1.00 86.75 105 LYS A C 1
ATOM 885 O O . LYS A 1 105 ? 15.013 -6.558 -21.658 1.00 86.75 105 LYS A O 1
ATOM 890 N N . ASN A 1 106 ? 13.449 -5.004 -22.062 1.00 84.44 106 ASN A N 1
ATOM 891 C CA . ASN A 1 106 ? 12.767 -5.771 -23.108 1.00 84.44 106 ASN A CA 1
ATOM 892 C C . ASN A 1 106 ? 13.647 -5.945 -24.353 1.00 84.44 106 ASN A C 1
ATOM 894 O O . ASN A 1 106 ? 13.684 -7.025 -24.937 1.00 84.44 106 ASN A O 1
ATOM 898 N N . TYR A 1 107 ? 14.379 -4.902 -24.747 1.00 86.69 107 TYR A N 1
ATOM 899 C CA . TYR A 1 107 ? 15.320 -4.964 -25.860 1.00 86.69 107 TYR A CA 1
ATOM 900 C C . TYR A 1 107 ? 16.455 -5.958 -25.586 1.00 86.69 107 TYR A C 1
ATOM 902 O O . TYR A 1 107 ? 16.742 -6.810 -26.424 1.00 86.69 107 TYR A O 1
ATOM 910 N N . GLU A 1 108 ? 17.064 -5.904 -24.401 1.00 86.50 108 GLU A N 1
ATOM 911 C CA . GLU A 1 108 ? 18.095 -6.852 -23.977 1.00 86.50 108 GLU A CA 1
ATOM 912 C C . GLU A 1 108 ? 17.566 -8.282 -23.912 1.00 86.50 108 GLU A C 1
ATOM 914 O O . GLU A 1 108 ? 18.241 -9.200 -24.376 1.00 86.50 108 GLU A O 1
ATOM 919 N N . HIS A 1 109 ? 16.360 -8.477 -23.373 1.00 84.62 109 HIS A N 1
ATOM 920 C CA . HIS A 1 109 ? 15.703 -9.778 -23.348 1.00 84.62 109 HIS A CA 1
ATOM 921 C C . HIS A 1 109 ? 15.526 -10.321 -24.767 1.00 84.62 109 HIS A C 1
ATOM 923 O O . HIS A 1 109 ? 15.973 -11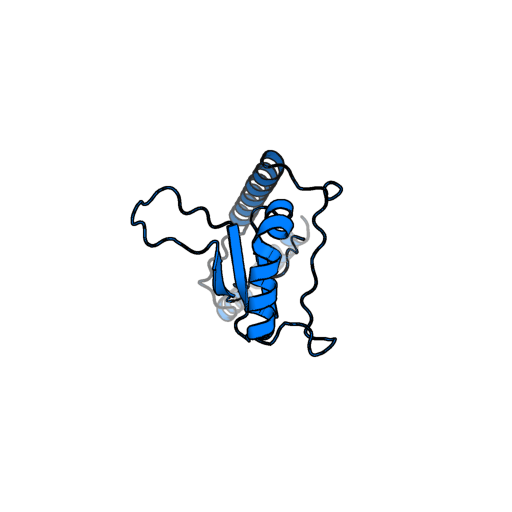.424 -25.056 1.00 84.62 109 HIS A O 1
ATOM 929 N N . ASN A 1 110 ? 14.978 -9.523 -25.684 1.00 85.25 110 ASN A N 1
ATOM 930 C CA . ASN A 1 110 ? 14.773 -9.932 -27.073 1.00 85.25 110 ASN A CA 1
ATOM 931 C C . ASN A 1 110 ? 16.091 -10.201 -27.803 1.00 85.25 110 ASN A C 1
ATOM 933 O O . ASN A 1 110 ? 16.177 -11.154 -28.569 1.00 85.25 110 ASN A O 1
ATOM 937 N N . LYS A 1 111 ? 17.136 -9.406 -27.549 1.00 87.31 111 LYS A N 1
ATOM 938 C CA . LYS A 1 111 ? 18.471 -9.650 -28.104 1.00 87.31 111 LYS A CA 1
ATOM 939 C C . LYS A 1 111 ? 19.068 -10.951 -27.566 1.00 87.31 111 LYS A C 1
ATOM 941 O O . LYS A 1 111 ? 19.675 -11.689 -28.333 1.00 87.31 111 LYS A O 1
ATOM 946 N N . LYS A 1 112 ? 18.882 -11.252 -26.275 1.00 85.00 112 LYS A N 1
ATOM 947 C CA . LYS A 1 112 ? 19.297 -12.526 -25.672 1.00 85.00 112 LYS A CA 1
ATOM 948 C C . LYS A 1 112 ? 18.503 -13.703 -26.233 1.00 85.00 112 LYS A C 1
ATOM 950 O O . LYS A 1 112 ? 19.121 -14.704 -26.549 1.00 85.00 112 LYS A O 1
ATOM 955 N N . GLU A 1 113 ? 17.186 -13.588 -26.398 1.00 82.56 113 GLU A N 1
ATOM 956 C CA . GLU A 1 113 ? 16.346 -14.621 -27.028 1.00 82.56 113 GLU A CA 1
ATOM 957 C C . GLU A 1 113 ? 16.714 -14.840 -28.503 1.00 82.56 113 GLU A C 1
ATOM 959 O O . GLU A 1 113 ? 16.815 -15.975 -28.945 1.00 82.56 113 GLU A O 1
ATOM 964 N N . ALA A 1 114 ? 16.992 -13.776 -29.260 1.00 79.12 114 ALA A N 1
ATOM 965 C CA . ALA A 1 114 ? 17.431 -13.880 -30.653 1.00 79.12 114 ALA A CA 1
ATOM 966 C C . ALA A 1 114 ? 18.848 -14.464 -30.791 1.00 79.12 114 ALA A C 1
ATOM 968 O O . ALA A 1 114 ? 19.158 -15.107 -31.789 1.00 79.12 114 ALA A O 1
ATOM 969 N N . ALA A 1 115 ? 19.709 -14.231 -29.798 1.00 77.12 115 ALA A N 1
ATOM 970 C CA . ALA A 1 115 ? 21.046 -14.811 -29.720 1.00 77.12 115 ALA A CA 1
ATOM 971 C C . ALA A 1 115 ? 21.067 -16.187 -29.037 1.00 77.12 115 ALA A C 1
ATOM 973 O O . ALA A 1 115 ? 22.122 -16.823 -29.006 1.00 77.12 115 ALA A O 1
ATOM 974 N N . ARG A 1 116 ? 19.942 -16.662 -28.475 1.00 73.31 116 ARG A N 1
ATOM 975 C CA . ARG A 1 116 ? 19.862 -18.030 -27.966 1.00 73.31 116 ARG A CA 1
ATOM 976 C C . ARG A 1 116 ? 19.945 -18.956 -29.172 1.00 73.31 116 ARG A C 1
ATOM 978 O O . ARG A 1 116 ? 19.098 -18.857 -30.060 1.00 73.31 116 ARG A O 1
ATOM 985 N N . PRO A 1 117 ? 20.936 -19.860 -29.223 1.00 69.62 117 PRO A N 1
ATOM 986 C CA . PRO A 1 117 ? 20.931 -20.887 -30.242 1.00 69.62 117 PRO A CA 1
ATOM 987 C C . PRO A 1 117 ? 19.623 -21.663 -30.092 1.00 69.62 117 PRO A C 1
ATOM 989 O O . PRO A 1 117 ? 19.268 -22.074 -28.982 1.00 69.62 117 PRO A O 1
ATOM 992 N N . THR A 1 118 ? 18.903 -21.842 -31.198 1.00 58.84 118 THR A N 1
ATOM 993 C CA . THR A 1 118 ? 17.820 -22.814 -31.314 1.00 58.84 118 THR A CA 1
ATOM 994 C C . THR A 1 118 ? 18.407 -24.184 -31.009 1.00 58.84 118 THR A C 1
ATOM 996 O O . THR A 1 118 ? 18.867 -24.914 -31.882 1.00 58.84 118 THR A O 1
ATOM 999 N N . THR A 1 119 ? 18.430 -24.539 -29.731 1.00 53.44 119 THR A N 1
ATOM 1000 C CA . THR A 1 119 ? 18.517 -25.931 -29.335 1.00 53.44 119 THR A CA 1
ATOM 1001 C C . THR A 1 119 ? 17.189 -26.518 -29.770 1.00 53.44 119 THR A C 1
ATOM 1003 O O . THR A 1 119 ? 16.154 -26.292 -29.149 1.00 53.44 119 THR A O 1
ATOM 1006 N N . ASN A 1 120 ? 17.199 -27.202 -30.911 1.00 51.19 120 ASN A N 1
ATOM 1007 C CA . ASN A 1 120 ? 16.125 -28.103 -31.280 1.00 51.19 120 ASN A CA 1
ATOM 1008 C C . ASN A 1 120 ? 16.066 -29.159 -30.173 1.00 51.19 120 ASN A C 1
ATOM 1010 O O . ASN A 1 120 ? 16.805 -30.141 -30.198 1.00 51.19 120 ASN A O 1
ATOM 1014 N N . ILE A 1 121 ? 15.232 -28.925 -29.157 1.00 48.62 121 ILE A N 1
ATOM 1015 C CA . ILE A 1 121 ? 14.899 -29.908 -28.126 1.00 48.62 121 ILE A CA 1
ATOM 1016 C C . ILE A 1 121 ? 13.977 -30.937 -28.789 1.00 48.62 121 ILE A C 1
ATOM 1018 O O . ILE A 1 121 ? 12.778 -31.002 -28.551 1.00 48.62 121 ILE A O 1
ATOM 1022 N N . THR A 1 122 ? 14.554 -31.716 -29.693 1.00 48.09 122 THR A N 1
ATOM 1023 C CA . THR A 1 122 ? 14.048 -33.016 -30.133 1.00 48.09 122 THR A CA 1
ATOM 1024 C C . THR A 1 122 ? 15.073 -34.109 -29.873 1.00 48.09 122 THR A C 1
ATOM 1026 O O . THR A 1 122 ? 14.858 -35.236 -30.291 1.00 48.09 122 THR A O 1
ATOM 1029 N N . GLN A 1 123 ? 16.170 -33.802 -29.175 1.00 51.81 123 GLN A N 1
ATOM 1030 C CA . GLN A 1 123 ? 17.138 -34.801 -28.752 1.00 51.81 123 GLN A CA 1
ATOM 1031 C C . GLN A 1 123 ? 17.206 -34.822 -27.230 1.00 51.81 123 GLN A C 1
ATOM 1033 O O . GLN A 1 123 ? 17.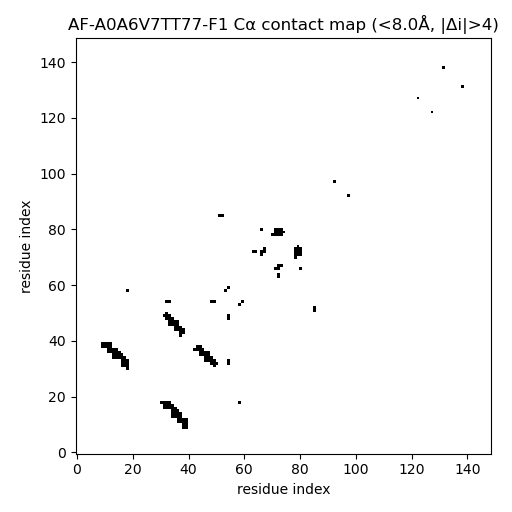659 -33.882 -26.574 1.00 51.81 123 GLN A O 1
ATOM 1038 N N . THR A 1 124 ? 16.715 -35.913 -26.661 1.00 60.12 124 THR A N 1
ATOM 1039 C CA . THR A 1 124 ? 17.003 -36.296 -25.283 1.00 60.12 124 THR A CA 1
ATOM 1040 C C . THR A 1 124 ? 18.526 -36.322 -25.067 1.00 60.12 124 THR A C 1
ATOM 1042 O O . THR A 1 124 ? 19.279 -36.577 -26.011 1.00 60.12 124 THR A O 1
ATOM 1045 N N . PRO A 1 125 ? 19.031 -36.110 -23.837 1.00 59.31 125 PRO A N 1
ATOM 1046 C CA . PRO A 1 125 ? 20.466 -36.195 -23.553 1.00 59.31 125 PRO A CA 1
ATOM 1047 C C . PRO A 1 125 ? 21.108 -37.499 -24.059 1.00 59.31 125 PRO A C 1
ATOM 1049 O O . PRO A 1 125 ? 22.260 -37.490 -24.478 1.00 59.31 125 PRO A O 1
ATOM 1052 N N . SER A 1 126 ? 20.359 -38.609 -24.097 1.00 63.88 126 SER A N 1
ATOM 1053 C CA . SER A 1 126 ? 20.836 -39.875 -24.665 1.00 63.88 126 SER A CA 1
ATOM 1054 C C . SER A 1 126 ? 21.032 -39.849 -26.179 1.00 63.88 126 SER A C 1
ATOM 1056 O O . SER A 1 126 ? 21.943 -40.506 -26.672 1.00 63.88 126 SER A O 1
ATOM 1058 N N . GLU A 1 127 ? 20.215 -39.108 -26.927 1.00 63.19 127 GLU A N 1
ATOM 1059 C CA . GLU A 1 127 ? 20.327 -39.019 -28.388 1.00 63.19 127 GLU A CA 1
ATOM 1060 C C . GLU A 1 127 ? 21.523 -38.157 -28.801 1.00 63.19 127 GLU A C 1
ATOM 1062 O O . GLU A 1 127 ? 22.286 -38.561 -29.677 1.00 63.19 127 GLU A O 1
ATOM 1067 N N . ALA A 1 128 ? 21.769 -37.055 -28.086 1.00 62.25 128 ALA A N 1
ATOM 1068 C CA . ALA A 1 128 ? 22.967 -36.237 -28.277 1.00 62.25 128 ALA A CA 1
ATOM 1069 C C . ALA A 1 128 ? 24.257 -37.026 -27.967 1.00 62.25 128 ALA A C 1
ATOM 1071 O O . ALA A 1 128 ? 25.223 -36.985 -28.729 1.00 62.25 128 ALA A O 1
ATOM 1072 N N . PHE A 1 129 ? 24.268 -37.816 -26.886 1.00 67.62 129 PHE A N 1
ATOM 1073 C CA . PHE A 1 129 ? 25.398 -38.698 -26.567 1.00 67.62 129 PHE A CA 1
ATOM 1074 C C . PHE A 1 129 ? 25.584 -39.828 -27.593 1.00 67.62 129 PHE A C 1
ATOM 1076 O O . PHE A 1 129 ? 26.720 -40.184 -27.919 1.00 67.62 129 PHE A O 1
ATOM 1083 N N . ALA A 1 130 ? 24.496 -40.388 -28.128 1.00 70.44 130 ALA A N 1
ATOM 1084 C CA . ALA A 1 130 ? 24.561 -41.433 -29.148 1.00 70.44 130 ALA A CA 1
ATOM 1085 C C . ALA A 1 130 ? 25.140 -40.918 -30.478 1.00 70.44 130 ALA A C 1
ATOM 1087 O O . ALA A 1 130 ? 25.867 -41.644 -31.159 1.00 70.44 130 ALA A O 1
ATOM 1088 N N . GLU A 1 131 ? 24.859 -39.667 -30.840 1.00 64.81 131 GLU A N 1
ATOM 1089 C CA . GLU A 1 131 ? 25.399 -39.029 -32.043 1.00 64.81 131 GLU A CA 1
ATOM 1090 C C . GLU A 1 131 ? 26.902 -38.716 -31.899 1.00 64.81 131 GLU A C 1
ATOM 1092 O O . GLU A 1 131 ? 27.683 -38.988 -32.814 1.00 64.81 131 GLU A O 1
ATOM 1097 N N . ILE A 1 132 ? 27.338 -38.300 -30.702 1.00 71.50 132 ILE A N 1
ATOM 1098 C CA . ILE A 1 132 ? 28.761 -38.122 -30.356 1.00 71.50 132 ILE A CA 1
ATOM 1099 C C . ILE A 1 132 ? 29.529 -39.451 -30.433 1.00 71.50 132 ILE A C 1
ATOM 1101 O O . ILE A 1 132 ? 30.648 -39.488 -30.945 1.00 71.50 132 ILE A O 1
ATOM 1105 N N . MET A 1 133 ? 28.936 -40.558 -29.975 1.00 68.50 133 MET A N 1
ATOM 1106 C CA . MET A 1 133 ? 29.570 -41.881 -30.064 1.00 68.50 133 MET A CA 1
ATOM 1107 C C . MET A 1 133 ? 29.645 -42.429 -31.492 1.00 68.50 133 MET A C 1
ATOM 1109 O O . MET A 1 133 ? 30.554 -43.202 -31.792 1.00 68.50 133 MET A O 1
ATOM 1113 N N . LYS A 1 134 ? 28.730 -42.030 -32.385 1.00 74.62 134 LYS A N 1
ATOM 1114 C CA . LYS A 1 134 ? 28.787 -42.425 -33.799 1.00 74.62 134 LYS A CA 1
ATOM 1115 C C . LYS A 1 134 ? 29.942 -41.761 -34.545 1.00 74.62 134 LYS A C 1
ATOM 1117 O O . LYS A 1 134 ? 30.554 -42.426 -35.371 1.00 74.62 134 LYS A O 1
ATOM 1122 N N . ASN A 1 135 ? 30.251 -40.494 -34.251 1.00 74.38 135 ASN A N 1
ATOM 1123 C CA . ASN A 1 135 ? 31.317 -39.739 -34.922 1.00 74.38 135 ASN A CA 1
ATOM 1124 C C . ASN A 1 135 ? 32.144 -38.891 -33.932 1.00 74.38 135 ASN A C 1
ATOM 1126 O O . ASN A 1 135 ? 32.078 -37.657 -33.946 1.00 74.38 135 ASN A O 1
ATOM 1130 N N . PRO A 1 136 ? 32.995 -39.525 -33.104 1.00 72.69 136 PRO A N 1
ATOM 1131 C CA . PRO A 1 136 ? 33.726 -38.836 -32.038 1.00 72.69 136 PRO A CA 1
ATOM 1132 C C . PRO A 1 136 ? 34.727 -37.795 -32.561 1.00 72.69 136 PRO A C 1
ATOM 1134 O O . PRO A 1 136 ? 34.978 -36.789 -31.902 1.00 72.69 136 PRO A O 1
ATOM 1137 N N . GLN A 1 137 ? 35.276 -37.982 -33.767 1.00 75.12 137 GLN A N 1
ATOM 1138 C CA . GLN A 1 137 ? 36.246 -37.038 -34.335 1.00 75.12 137 GLN A CA 1
ATOM 1139 C C . GLN A 1 137 ? 35.621 -35.695 -34.733 1.00 75.12 137 GLN A C 1
ATOM 1141 O O . GLN A 1 137 ? 36.255 -34.656 -34.559 1.00 75.12 137 GLN A O 1
ATOM 1146 N N . GLN A 1 138 ? 34.374 -35.694 -35.213 1.00 72.50 138 GLN A N 1
ATOM 1147 C CA . GLN A 1 138 ? 33.668 -34.456 -35.557 1.00 72.50 138 GLN A CA 1
ATOM 1148 C C . GLN A 1 138 ? 33.266 -33.679 -34.300 1.00 72.50 138 GLN A C 1
ATOM 1150 O O . GLN A 1 138 ? 33.409 -32.458 -34.264 1.00 72.50 138 GLN A O 1
ATOM 1155 N N . ALA A 1 139 ? 32.852 -34.382 -33.243 1.00 68.06 139 ALA A N 1
ATOM 1156 C CA . ALA A 1 139 ? 32.542 -33.767 -31.955 1.00 68.06 139 ALA A CA 1
ATOM 1157 C C . ALA A 1 139 ? 33.775 -33.088 -31.330 1.00 68.06 139 ALA A C 1
ATOM 1159 O O . ALA A 1 139 ? 33.688 -31.956 -30.858 1.00 68.06 139 ALA A O 1
ATOM 1160 N N . ILE A 1 140 ? 34.949 -33.729 -31.393 1.00 70.25 140 ILE A N 1
ATOM 1161 C CA . ILE A 1 140 ? 36.207 -33.138 -30.905 1.00 70.25 140 ILE A CA 1
ATOM 1162 C C . ILE A 1 140 ? 36.584 -31.890 -31.715 1.00 70.25 140 ILE A C 1
ATOM 1164 O O . ILE A 1 140 ? 36.985 -30.886 -31.131 1.00 70.25 140 ILE A O 1
ATOM 1168 N N . GLN A 1 141 ? 36.410 -31.904 -33.041 1.00 72.44 141 GLN A N 1
ATOM 1169 C CA . GLN A 1 141 ? 36.683 -30.728 -33.877 1.00 72.44 141 GLN A CA 1
ATOM 1170 C C . GLN A 1 141 ? 35.765 -29.543 -33.545 1.00 72.44 141 GLN A C 1
ATOM 1172 O O . GLN A 1 141 ? 36.236 -28.407 -33.484 1.00 72.44 141 GLN A O 1
ATOM 1177 N N . GLN A 1 142 ? 34.481 -29.793 -33.278 1.00 69.00 142 GLN A N 1
ATOM 1178 C CA . GLN A 1 142 ? 33.535 -28.748 -32.873 1.00 69.00 142 GLN A CA 1
ATOM 1179 C C . GLN A 1 142 ? 33.860 -28.176 -31.484 1.00 69.00 142 GLN A C 1
ATOM 1181 O O . GLN A 1 142 ? 33.801 -26.962 -31.292 1.00 69.00 142 GLN A O 1
ATOM 1186 N N . LEU A 1 143 ? 34.280 -29.022 -30.538 1.00 64.31 143 LEU A N 1
ATOM 1187 C CA . LEU A 1 143 ? 34.730 -28.589 -29.209 1.00 64.31 143 LEU A CA 1
ATOM 1188 C C . LEU A 1 143 ? 36.022 -27.765 -29.271 1.00 64.31 143 LEU A C 1
ATOM 1190 O O . LEU A 1 143 ? 36.185 -26.811 -28.513 1.00 64.31 143 LEU A O 1
ATOM 1194 N N . MET A 1 144 ? 36.932 -28.095 -30.190 1.00 67.62 144 MET A N 1
ATOM 1195 C CA . MET A 1 144 ? 38.115 -27.270 -30.427 1.00 67.62 144 MET A CA 1
ATOM 1196 C C . MET A 1 144 ? 37.736 -25.901 -30.997 1.00 67.62 144 MET A C 1
ATOM 1198 O O . MET A 1 144 ? 38.276 -24.904 -30.540 1.00 67.62 144 MET A O 1
ATOM 1202 N N . GLN A 1 145 ? 36.777 -25.818 -31.924 1.00 62.28 145 GLN A N 1
ATOM 1203 C CA . GLN A 1 145 ? 36.334 -24.536 -32.491 1.00 62.28 145 GLN A CA 1
ATOM 1204 C C . GLN A 1 145 ? 35.614 -23.630 -31.480 1.00 62.28 145 GLN A C 1
ATOM 1206 O O 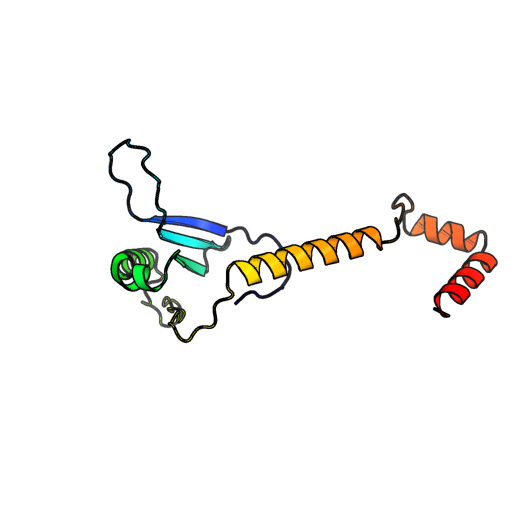. GLN A 1 145 ? 35.750 -22.412 -31.562 1.00 62.28 145 GLN A O 1
ATOM 1211 N N . GLN A 1 146 ? 34.890 -24.194 -30.509 1.00 56.22 146 GLN A N 1
ATOM 1212 C CA . GLN A 1 146 ? 34.214 -23.411 -29.465 1.00 56.22 146 GLN A CA 1
ATOM 1213 C C . GLN A 1 146 ? 35.165 -22.811 -28.417 1.00 56.22 146 GLN A C 1
ATOM 1215 O O . GLN A 1 146 ? 34.806 -21.822 -27.791 1.00 56.22 146 GLN A O 1
ATOM 1220 N N . ASN A 1 147 ? 36.370 -23.362 -28.240 1.00 49.94 147 ASN A N 1
ATOM 1221 C CA . ASN A 1 147 ? 37.348 -22.872 -27.258 1.00 49.94 147 ASN A CA 1
ATOM 1222 C C . ASN A 1 147 ? 38.293 -21.776 -27.797 1.00 49.94 147 ASN A C 1
ATOM 1224 O O . ASN A 1 147 ? 39.164 -21.319 -27.059 1.00 49.94 147 ASN A O 1
ATOM 1228 N N . PHE A 1 148 ? 38.147 -21.359 -29.062 1.00 48.47 148 PHE A N 1
ATOM 1229 C CA . PHE A 1 148 ? 38.992 -20.334 -29.697 1.00 48.47 148 PHE A CA 1
ATOM 1230 C C . PHE A 1 148 ? 38.242 -19.051 -30.108 1.00 48.47 148 PHE A C 1
ATOM 1232 O O . PHE A 1 148 ? 38.805 -18.251 -30.852 1.00 48.47 148 PHE A O 1
ATOM 1239 N N . ASN A 1 149 ? 37.022 -18.827 -29.605 1.00 42.12 149 ASN A N 1
ATOM 1240 C CA . ASN A 1 149 ? 36.293 -17.556 -29.727 1.00 42.12 149 ASN A CA 1
ATOM 1241 C C . ASN A 1 149 ? 35.894 -17.008 -28.358 1.00 42.12 149 ASN A C 1
ATOM 1243 O O . ASN A 1 149 ? 35.351 -17.799 -27.556 1.00 42.12 149 ASN A O 1
#

Foldseek 3Di:
DDDPPDPPPFDKDWPDWDDDDDPDPPPPDPDTAKTWIATPVNPDIDIDGPDPVVCVVPPVVVVLVVCVVVVLNCPDVVSHDDDDDDDPPDDDDDPVRVVVVVVVVVVVVVVVVVPPPPPVPPDDPVNVVVVCVVPVPVVVVVVVVVVPD

Nearest PDB structures (foldseek):
  3hkm-assembly3_C  TM=3.290E-01  e=5.556E+00  Oryza sativa Japonica Group

Solvent-accessible surface area (backbone atoms only — not comparable to full-atom values): 9478 Å² total; per-residue (Å²): 139,88,76,94,67,76,89,65,84,73,58,68,44,79,79,45,71,29,68,85,81,70,93,66,86,67,87,69,75,87,70,72,46,36,39,34,34,25,44,80,83,65,81,50,78,49,79,49,55,79,45,61,68,61,35,65,73,73,44,41,66,62,52,52,51,51,34,33,74,75,65,42,52,35,91,45,90,87,42,44,78,77,87,78,90,76,57,92,86,56,90,72,81,47,72,67,53,52,49,50,54,52,51,52,52,52,50,52,49,50,53,48,60,72,66,46,76,84,72,73,84,81,56,55,77,66,51,56,51,51,52,38,70,73,42,52,70,62,50,52,53,52,55,56,59,61,74,75,113